Protein AF-A0A2G9PDU0-F1 (afdb_monomer_lite)

pLDDT: mean 95.38, std 6.43, range [51.91, 98.81]

Structure (mmCIF, N/CA/C/O backbone):
data_AF-A0A2G9PDU0-F1
#
_entry.id   AF-A0A2G9PDU0-F1
#
loop_
_atom_site.group_PDB
_atom_site.id
_atom_site.type_symbol
_atom_site.label_atom_id
_atom_site.label_alt_id
_atom_site.label_comp_id
_atom_site.label_asym_id
_atom_site.label_entity_id
_atom_site.label_seq_id
_atom_site.pdbx_PDB_ins_code
_atom_site.Cartn_x
_atom_site.Cartn_y
_atom_site.Cartn_z
_atom_site.occupancy
_atom_site.B_iso_or_equiv
_atom_site.auth_seq_id
_atom_site.auth_comp_id
_atom_site.auth_asym_id
_atom_site.auth_atom_id
_atom_site.pdbx_PDB_model_num
ATOM 1 N N . SER A 1 1 ? -7.864 -1.771 -11.428 1.00 92.56 1 SER A N 1
ATOM 2 C CA . SER A 1 1 ? -6.748 -2.257 -12.256 1.00 92.56 1 SER A CA 1
ATOM 3 C C . SER A 1 1 ? -5.536 -2.447 -11.373 1.00 92.56 1 SER A C 1
ATOM 5 O O . SER A 1 1 ? -5.480 -1.781 -10.347 1.00 92.56 1 SER A O 1
ATOM 7 N N . ALA A 1 2 ? -4.627 -3.331 -11.758 1.00 97.44 2 ALA A N 1
ATOM 8 C CA . ALA A 1 2 ? -3.321 -3.533 -11.138 1.00 97.44 2 ALA A CA 1
ATOM 9 C C . ALA A 1 2 ? -2.307 -3.664 -12.279 1.00 97.44 2 ALA A C 1
ATOM 11 O O . ALA A 1 2 ? -2.551 -4.456 -13.183 1.00 97.44 2 ALA A O 1
ATOM 12 N N . TYR A 1 3 ? -1.280 -2.817 -12.323 1.00 98.25 3 TYR A N 1
ATOM 13 C CA . TYR A 1 3 ? -0.287 -2.827 -13.403 1.00 98.25 3 TYR A CA 1
ATOM 14 C C . TYR A 1 3 ? 0.958 -2.014 -13.027 1.00 98.25 3 TYR A C 1
ATOM 16 O O . TYR A 1 3 ? 0.917 -1.187 -12.114 1.00 98.25 3 TYR A O 1
ATOM 24 N N . ASN A 1 4 ? 2.056 -2.220 -13.751 1.00 97.31 4 ASN A N 1
ATOM 25 C CA . ASN A 1 4 ? 3.258 -1.401 -13.653 1.00 97.31 4 ASN A CA 1
ATOM 26 C C . ASN A 1 4 ? 3.240 -0.243 -14.667 1.00 97.31 4 ASN A C 1
ATOM 28 O O . ASN A 1 4 ? 2.796 -0.415 -15.802 1.00 97.31 4 ASN A O 1
ATOM 32 N N . ILE A 1 5 ? 3.738 0.929 -14.266 1.00 94.44 5 ILE A N 1
ATOM 33 C CA . ILE A 1 5 ? 3.875 2.105 -15.144 1.00 94.44 5 ILE A CA 1
ATOM 34 C C . ILE A 1 5 ? 5.213 2.049 -15.883 1.00 94.44 5 ILE A C 1
ATOM 36 O O . ILE A 1 5 ? 5.242 2.146 -17.106 1.00 94.44 5 ILE A O 1
ATOM 40 N N . ASP A 1 6 ? 6.298 1.838 -15.136 1.00 89.50 6 ASP A N 1
ATOM 41 C CA . ASP A 1 6 ? 7.672 1.932 -15.648 1.00 89.50 6 ASP A CA 1
ATOM 42 C C . ASP A 1 6 ? 8.426 0.589 -15.588 1.00 89.50 6 ASP A C 1
ATOM 44 O O . ASP A 1 6 ? 9.624 0.517 -15.873 1.00 89.50 6 ASP A O 1
ATOM 48 N N . LYS A 1 7 ? 7.734 -0.499 -15.219 1.00 91.50 7 LYS A N 1
ATOM 49 C CA . LYS A 1 7 ? 8.302 -1.854 -15.100 1.00 91.50 7 LYS A CA 1
ATOM 50 C C . LYS A 1 7 ? 7.606 -2.809 -16.086 1.00 91.50 7 LYS A C 1
ATOM 52 O O . LYS A 1 7 ? 6.409 -2.676 -16.317 1.00 91.50 7 LYS A O 1
ATOM 57 N N . PRO A 1 8 ? 8.309 -3.805 -16.655 1.00 93.94 8 PRO A N 1
ATOM 58 C CA . PRO A 1 8 ? 7.742 -4.678 -17.687 1.00 93.94 8 PRO A CA 1
ATOM 59 C C . PRO A 1 8 ? 6.990 -5.909 -17.144 1.00 93.94 8 PRO A C 1
ATOM 61 O O . PRO A 1 8 ? 6.643 -6.784 -17.930 1.00 93.94 8 PRO A O 1
ATOM 64 N N . PHE A 1 9 ? 6.801 -6.041 -15.825 1.00 94.94 9 PHE A N 1
ATOM 65 C CA . PHE A 1 9 ? 6.349 -7.300 -15.208 1.00 94.94 9 PHE A CA 1
ATOM 66 C C . PHE A 1 9 ? 4.830 -7.487 -15.218 1.00 94.94 9 PHE A C 1
ATOM 68 O O . PHE A 1 9 ? 4.376 -8.617 -15.352 1.00 94.94 9 PHE A O 1
ATOM 75 N N . HIS A 1 10 ? 4.070 -6.395 -15.108 1.00 94.81 10 HIS A N 1
ATOM 76 C CA . HIS A 1 10 ? 2.605 -6.394 -15.114 1.00 94.81 10 HIS A CA 1
ATOM 77 C C . HIS A 1 10 ? 2.071 -5.314 -16.072 1.00 94.81 10 HIS A C 1
ATOM 79 O O . HIS A 1 10 ? 1.614 -4.263 -15.613 1.00 94.81 10 HIS A O 1
ATOM 85 N N . PRO A 1 11 ? 2.163 -5.499 -17.401 1.00 96.12 11 PRO A N 1
ATOM 86 C CA . PRO A 1 11 ? 1.656 -4.536 -18.376 1.00 96.12 11 PRO A CA 1
ATOM 87 C C . PRO A 1 11 ? 0.155 -4.272 -18.211 1.00 96.12 11 PRO A C 1
ATOM 89 O O . PRO A 1 11 ? -0.627 -5.167 -17.882 1.00 96.12 11 PRO A O 1
ATOM 92 N N . LYS A 1 12 ? -0.284 -3.041 -18.493 1.00 95.81 12 LYS A N 1
ATOM 93 C CA . LYS A 1 12 ? -1.700 -2.655 -18.360 1.00 95.81 12 LYS A CA 1
ATOM 94 C C . LYS A 1 12 ? -2.615 -3.473 -19.279 1.00 95.81 12 LYS A C 1
ATOM 96 O O . LYS A 1 12 ? -3.777 -3.706 -18.945 1.00 95.81 12 LYS A O 1
ATOM 101 N N . GLU A 1 13 ? -2.092 -3.916 -20.418 1.00 96.00 13 GLU A N 1
ATOM 102 C CA . GLU A 1 13 ? -2.792 -4.682 -21.451 1.00 96.00 13 GLU A CA 1
ATOM 103 C C . GLU A 1 13 ? -3.193 -6.086 -20.986 1.00 96.00 13 GLU A C 1
ATOM 105 O O . GLU A 1 13 ? -4.147 -6.648 -21.522 1.00 96.00 13 GLU A O 1
ATOM 110 N N . GLU A 1 14 ? -2.522 -6.637 -19.968 1.00 95.75 14 GLU A N 1
ATOM 111 C CA . GLU A 1 14 ? -2.872 -7.943 -19.395 1.00 95.75 14 GLU A CA 1
ATOM 112 C C . GLU A 1 14 ? -4.186 -7.906 -18.604 1.00 95.75 14 GLU A C 1
ATOM 114 O O . GLU A 1 14 ? -4.762 -8.948 -18.294 1.00 95.75 14 GLU A O 1
ATOM 119 N N . GLY A 1 15 ? -4.696 -6.710 -18.289 1.00 95.88 15 GLY A N 1
ATOM 120 C CA . GLY A 1 15 ? -5.996 -6.553 -17.643 1.00 95.88 15 GLY A CA 1
ATOM 121 C C . GLY A 1 15 ? -6.037 -7.078 -16.206 1.00 95.88 15 GLY A C 1
ATOM 122 O O . GLY A 1 15 ? -7.118 -7.403 -15.712 1.00 95.88 15 GLY A O 1
ATOM 123 N N . LEU A 1 16 ? -4.887 -7.150 -15.528 1.00 97.50 16 LEU A N 1
ATOM 124 C CA . LEU A 1 16 ? -4.803 -7.539 -14.124 1.00 97.50 16 LEU A CA 1
ATOM 125 C C . LEU A 1 16 ? -5.566 -6.548 -13.227 1.00 97.50 16 LEU A C 1
ATOM 127 O O . LEU A 1 16 ? -5.731 -5.352 -13.518 1.00 97.50 16 LEU A O 1
ATOM 131 N N . VAL A 1 17 ? -6.084 -7.060 -12.111 1.00 97.38 17 VAL A N 1
ATOM 132 C CA . VAL A 1 17 ? -7.014 -6.328 -11.246 1.00 97.38 17 VAL A CA 1
ATOM 133 C C . VAL A 1 17 ? -6.613 -6.389 -9.779 1.00 97.38 17 VAL A C 1
ATOM 135 O O . VAL A 1 17 ? -6.218 -7.430 -9.264 1.00 97.38 17 VAL A O 1
ATOM 138 N N . GLY A 1 18 ? -6.799 -5.262 -9.094 1.00 97.19 18 GLY A N 1
ATOM 139 C CA . GLY A 1 18 ? -7.007 -5.232 -7.653 1.00 97.19 18 GLY A CA 1
ATOM 140 C C . GLY A 1 18 ? -8.488 -5.436 -7.326 1.00 97.19 18 GLY A C 1
ATOM 141 O O . GLY A 1 18 ? -9.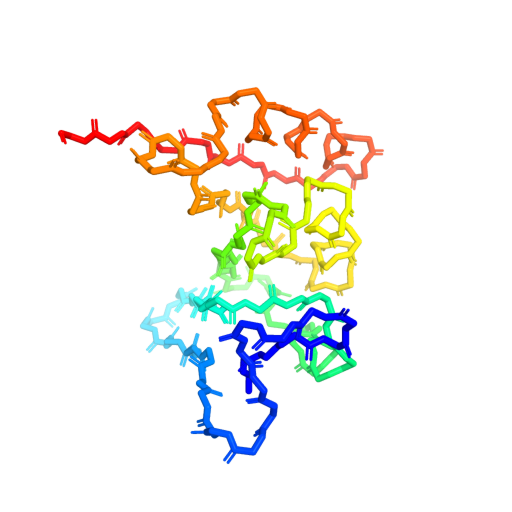362 -5.133 -8.145 1.00 97.19 18 GLY A O 1
ATOM 142 N N . TYR A 1 19 ? -8.773 -5.920 -6.122 1.00 98.12 19 TYR A N 1
ATOM 143 C CA . TYR A 1 19 ? -10.126 -6.218 -5.660 1.00 98.12 19 TYR A CA 1
ATOM 144 C C . TYR A 1 19 ? -10.557 -5.253 -4.567 1.00 98.12 19 TYR A C 1
ATOM 146 O O . TYR A 1 19 ? -9.793 -4.954 -3.654 1.00 98.12 19 TYR A O 1
ATOM 154 N N . LEU A 1 20 ? -11.812 -4.813 -4.636 1.00 97.81 20 LEU A N 1
ATOM 155 C CA . LEU A 1 20 ? -12.474 -4.107 -3.549 1.00 97.81 20 LEU A CA 1
ATOM 156 C C . LEU A 1 20 ? -13.595 -4.989 -3.002 1.00 97.81 20 LEU A C 1
ATOM 158 O O . LEU A 1 20 ? -14.623 -5.178 -3.650 1.00 97.81 20 LEU A O 1
ATOM 162 N N . ILE A 1 21 ? -13.386 -5.524 -1.809 1.00 98.31 21 ILE A N 1
ATOM 163 C CA . ILE A 1 21 ? -14.275 -6.476 -1.152 1.00 98.31 21 ILE A CA 1
ATOM 164 C C . ILE A 1 21 ? -15.024 -5.730 -0.052 1.00 98.31 21 ILE A C 1
ATOM 166 O O . ILE A 1 21 ? -14.413 -5.035 0.757 1.00 98.31 21 ILE A O 1
ATOM 170 N N . LYS A 1 22 ? -16.351 -5.843 -0.028 1.00 97.38 22 LYS A N 1
ATOM 171 C CA . LYS A 1 22 ? -17.208 -5.174 0.959 1.00 97.38 22 LYS A CA 1
ATOM 172 C C . LYS A 1 22 ? -17.969 -6.235 1.738 1.00 97.38 22 LYS A C 1
ATOM 174 O O . LYS A 1 22 ? -18.753 -6.972 1.143 1.00 97.38 22 LYS A O 1
ATOM 179 N N . ILE A 1 23 ? -17.720 -6.318 3.040 1.00 96.94 23 ILE A N 1
ATOM 180 C CA . ILE A 1 23 ? -18.346 -7.283 3.945 1.00 96.94 23 ILE A CA 1
ATOM 181 C C . ILE A 1 23 ? -18.756 -6.512 5.195 1.00 96.94 23 ILE A C 1
ATOM 183 O O . ILE A 1 23 ? -17.904 -6.088 5.973 1.00 96.94 23 ILE A O 1
ATOM 187 N N . ASN A 1 24 ? -20.063 -6.330 5.374 1.00 95.44 24 ASN A N 1
ATOM 188 C CA . ASN A 1 24 ? -20.634 -5.532 6.458 1.00 95.44 24 ASN A CA 1
ATOM 189 C C . ASN A 1 24 ? -19.986 -4.128 6.520 1.00 95.44 24 ASN A C 1
ATOM 191 O O . ASN A 1 24 ? -19.912 -3.429 5.506 1.00 95.44 24 ASN A O 1
ATOM 195 N N . GLU A 1 25 ? -19.493 -3.722 7.688 1.00 97.12 25 GLU A N 1
ATOM 196 C CA . GLU A 1 25 ? -18.814 -2.450 7.943 1.00 97.12 25 GLU A CA 1
ATOM 197 C C . GLU A 1 25 ? -17.324 -2.465 7.553 1.00 97.12 25 GLU A C 1
ATOM 199 O O . GLU A 1 25 ? -16.597 -1.513 7.835 1.00 97.12 25 GLU A O 1
ATOM 204 N N . VAL A 1 26 ? -16.832 -3.528 6.910 1.00 97.81 26 VAL A N 1
ATOM 205 C CA . VAL A 1 26 ? -15.431 -3.651 6.491 1.00 97.81 26 VAL A CA 1
ATOM 206 C C . VAL A 1 26 ? -15.322 -3.591 4.971 1.00 97.81 26 VAL A C 1
ATOM 208 O O . VAL A 1 26 ? -16.007 -4.296 4.228 1.00 97.81 26 VAL A O 1
ATOM 211 N N . ILE A 1 27 ? -14.414 -2.742 4.503 1.00 98.44 27 ILE A N 1
ATOM 212 C CA . ILE A 1 27 ? -14.010 -2.637 3.107 1.00 98.44 27 ILE A CA 1
ATOM 213 C C . ILE A 1 27 ? -12.542 -3.028 3.030 1.00 98.44 27 ILE A C 1
ATOM 215 O O . ILE A 1 27 ? -11.716 -2.466 3.740 1.00 98.44 27 ILE A O 1
ATOM 219 N N . ILE A 1 28 ? -12.211 -3.968 2.156 1.00 98.62 28 ILE A N 1
ATOM 220 C CA . ILE A 1 28 ? -10.845 -4.436 1.940 1.00 98.62 28 ILE A CA 1
ATOM 221 C C . ILE A 1 28 ? -10.470 -4.138 0.496 1.00 98.62 28 ILE A C 1
ATOM 223 O O . ILE A 1 28 ? -11.124 -4.615 -0.430 1.00 98.62 28 ILE A O 1
ATOM 227 N N . TYR A 1 29 ? -9.420 -3.351 0.297 1.00 98.69 29 TYR A N 1
ATOM 228 C CA . TYR A 1 29 ? -8.775 -3.190 -0.995 1.00 98.69 29 TYR A CA 1
ATOM 229 C C . TYR A 1 29 ? -7.525 -4.060 -1.043 1.00 98.69 29 TYR A C 1
ATOM 231 O O . TYR A 1 29 ? -6.579 -3.821 -0.302 1.00 98.69 29 TYR A O 1
ATOM 239 N N . HIS A 1 30 ? -7.518 -5.053 -1.925 1.00 98.62 30 HIS A N 1
ATOM 240 C CA . HIS A 1 30 ? -6.319 -5.802 -2.274 1.00 98.62 30 HIS A CA 1
ATOM 241 C C . HIS A 1 30 ? -5.765 -5.239 -3.579 1.00 98.62 30 HIS A C 1
ATOM 243 O O . HIS A 1 30 ? -6.381 -5.421 -4.630 1.00 98.62 30 HIS A O 1
ATOM 249 N N . ALA A 1 31 ? -4.612 -4.569 -3.529 1.00 98.44 31 ALA A N 1
ATOM 250 C CA . ALA A 1 31 ? -4.072 -3.872 -4.695 1.00 98.44 31 ALA A CA 1
ATOM 251 C C . ALA A 1 31 ? -3.637 -4.809 -5.832 1.00 98.44 31 ALA A C 1
ATOM 253 O O . ALA A 1 31 ? -3.690 -4.412 -6.992 1.00 98.44 31 ALA A O 1
ATOM 254 N N . GLY A 1 32 ? -3.273 -6.053 -5.502 1.00 97.38 32 GLY A N 1
ATOM 255 C CA . GLY A 1 32 ? -2.611 -6.951 -6.449 1.00 97.38 32 GLY A CA 1
ATOM 256 C C . GLY A 1 32 ? -1.170 -6.506 -6.696 1.00 97.38 32 GLY A C 1
ATOM 257 O O . GLY A 1 32 ? -0.662 -5.628 -5.995 1.00 97.38 32 GLY A O 1
ATOM 258 N N . ASP A 1 33 ? -0.533 -7.094 -7.702 1.00 96.75 33 ASP A N 1
ATOM 259 C CA . ASP A 1 33 ? 0.784 -6.659 -8.152 1.00 96.75 33 ASP A CA 1
ATOM 260 C C . ASP A 1 33 ? 0.655 -5.415 -9.032 1.00 96.75 33 ASP A C 1
ATOM 262 O O . ASP A 1 33 ? 0.161 -5.463 -10.157 1.00 96.75 33 ASP A O 1
ATOM 266 N N . THR A 1 34 ? 1.038 -4.265 -8.482 1.00 98.06 34 THR A N 1
ATOM 267 C CA . THR A 1 34 ? 0.849 -2.966 -9.131 1.00 98.06 34 THR A CA 1
ATOM 268 C C . THR A 1 34 ? 1.900 -1.966 -8.673 1.00 98.06 34 THR A C 1
ATOM 270 O O . THR A 1 34 ? 2.423 -2.080 -7.562 1.00 98.06 34 THR A O 1
ATOM 273 N N . ASP A 1 35 ? 2.162 -0.971 -9.519 1.00 98.25 35 ASP A N 1
ATOM 274 C CA . ASP A 1 35 ? 2.773 0.299 -9.123 1.00 98.25 35 ASP A CA 1
ATOM 275 C C . ASP A 1 35 ? 1.702 1.247 -8.552 1.00 98.25 35 ASP A C 1
ATOM 277 O O . ASP A 1 35 ? 0.503 0.931 -8.524 1.00 98.25 35 ASP A O 1
ATOM 281 N N . LEU A 1 36 ? 2.130 2.435 -8.122 1.00 98.12 36 LEU A N 1
ATOM 282 C CA . LEU A 1 36 ? 1.235 3.540 -7.805 1.00 98.12 36 LEU A CA 1
ATOM 283 C C . LEU A 1 36 ? 0.556 4.030 -9.090 1.00 98.12 36 LEU A C 1
ATOM 285 O O . LEU A 1 36 ? 1.190 4.653 -9.936 1.00 98.12 36 LEU A O 1
ATOM 289 N N . ILE A 1 37 ? -0.749 3.782 -9.223 1.00 98.12 37 ILE A N 1
ATOM 290 C CA . ILE A 1 37 ? -1.525 4.152 -10.416 1.00 98.12 37 ILE A CA 1
ATOM 291 C C . ILE A 1 37 ? -2.563 5.250 -10.121 1.00 98.12 37 ILE A C 1
ATOM 293 O O . ILE A 1 37 ? -3.137 5.274 -9.025 1.00 98.12 37 ILE A O 1
ATOM 297 N N . PRO A 1 38 ? -2.888 6.129 -11.093 1.00 97.44 38 PRO A N 1
ATOM 298 C CA . PRO A 1 38 ? -3.863 7.208 -10.901 1.00 97.44 38 PRO A CA 1
ATOM 299 C C . PRO A 1 38 ? -5.247 6.724 -10.449 1.00 97.44 38 PRO A C 1
ATOM 301 O O . PRO A 1 38 ? -5.948 7.417 -9.712 1.00 97.44 38 PRO A O 1
ATOM 304 N N . GLU A 1 39 ? -5.654 5.518 -10.852 1.00 97.19 39 GLU A N 1
ATOM 305 C CA . GLU A 1 39 ? -6.934 4.917 -10.482 1.00 97.19 39 GLU A CA 1
ATOM 306 C C . GLU A 1 39 ? -7.102 4.740 -8.965 1.00 97.19 39 GLU A C 1
ATOM 308 O O . GLU A 1 39 ? -8.243 4.725 -8.498 1.00 97.19 39 GLU A O 1
ATOM 313 N N . MET A 1 40 ? -6.014 4.676 -8.185 1.00 98.12 40 MET A N 1
ATOM 314 C CA . MET A 1 40 ? -6.080 4.600 -6.719 1.00 98.12 40 MET A CA 1
ATOM 315 C C . MET A 1 40 ? -6.723 5.845 -6.088 1.00 98.12 40 MET A C 1
ATOM 317 O O . MET A 1 40 ? -7.313 5.743 -5.015 1.00 98.12 40 MET A O 1
ATOM 321 N N . GLN A 1 41 ? -6.734 6.998 -6.771 1.00 97.50 41 GLN A N 1
ATOM 322 C CA . GLN A 1 41 ? -7.464 8.190 -6.310 1.00 97.50 41 GLN A CA 1
ATOM 323 C C . GLN A 1 41 ? -8.970 7.933 -6.155 1.00 97.50 41 GLN A C 1
ATOM 325 O O . GLN A 1 41 ? -9.620 8.531 -5.298 1.00 97.50 41 GLN A O 1
ATOM 330 N N . LYS A 1 42 ? -9.533 6.996 -6.929 1.00 97.00 42 LYS A N 1
ATOM 331 C CA . LYS A 1 42 ? -10.950 6.600 -6.841 1.00 97.00 42 LYS A CA 1
ATOM 332 C C . LYS A 1 42 ? -11.282 5.844 -5.550 1.00 97.00 42 LYS A C 1
ATOM 334 O O . LYS A 1 42 ? -12.453 5.579 -5.294 1.00 97.00 42 LYS A O 1
ATOM 339 N N . LEU A 1 43 ? -10.269 5.459 -4.772 1.00 97.00 43 LEU A N 1
ATOM 340 C CA . LEU A 1 43 ? -10.429 4.791 -3.482 1.00 97.00 43 LEU A CA 1
ATOM 341 C C . LEU A 1 43 ? -10.519 5.780 -2.310 1.00 97.00 43 LEU A C 1
ATOM 343 O O . LEU A 1 43 ? -10.814 5.377 -1.185 1.00 97.00 43 LEU A O 1
ATOM 347 N N . THR A 1 44 ? -10.293 7.071 -2.566 1.00 94.62 44 THR A N 1
ATOM 348 C CA . THR A 1 44 ? -10.520 8.123 -1.573 1.00 94.62 44 THR A CA 1
ATOM 349 C C . THR A 1 44 ? -11.976 8.093 -1.093 1.00 94.62 44 THR A C 1
ATOM 351 O O . THR A 1 44 ? -12.909 7.888 -1.869 1.00 94.62 44 THR A O 1
ATOM 354 N N . GLY A 1 45 ? -12.183 8.269 0.214 1.00 91.88 45 GLY A N 1
ATOM 355 C CA . GLY A 1 45 ? -13.522 8.333 0.814 1.00 91.88 45 GLY A CA 1
ATOM 356 C C . GLY A 1 45 ? -14.160 6.989 1.185 1.00 91.88 45 GLY A C 1
ATOM 357 O O . GLY A 1 45 ? -15.267 6.989 1.724 1.00 91.88 45 GLY A O 1
ATOM 358 N N . TYR A 1 46 ? -13.487 5.851 0.962 1.00 94.31 46 TYR A N 1
ATOM 359 C CA . TYR A 1 46 ? -13.956 4.560 1.493 1.00 94.31 46 TYR A CA 1
ATOM 360 C C . TYR A 1 46 ? -13.793 4.428 3.010 1.00 94.31 46 TYR A C 1
ATOM 362 O O . TYR A 1 46 ? -14.565 3.705 3.638 1.00 94.31 46 TYR A O 1
ATOM 370 N N . ASN A 1 47 ? -12.830 5.140 3.597 1.00 94.00 47 ASN A N 1
ATOM 371 C CA . ASN A 1 47 ? -12.707 5.283 5.043 1.00 94.00 47 ASN A CA 1
ATOM 372 C C . ASN A 1 47 ? -13.784 6.262 5.543 1.00 94.00 47 ASN A C 1
ATOM 374 O O . ASN A 1 47 ? -13.757 7.444 5.197 1.00 94.00 47 ASN A O 1
ATOM 378 N N . GLN A 1 48 ? -14.761 5.757 6.297 1.00 92.88 48 GLN A N 1
ATOM 379 C CA . GLN A 1 48 ? -15.930 6.506 6.774 1.00 92.88 48 GLN A CA 1
ATOM 380 C C . GLN A 1 48 ? -16.157 6.209 8.261 1.00 92.88 48 GLN A C 1
ATOM 382 O O . GLN A 1 48 ? -15.683 5.197 8.761 1.00 92.88 48 GLN A O 1
ATOM 387 N N . GLN A 1 49 ? -16.916 7.056 8.963 1.00 90.75 49 GLN A N 1
ATOM 388 C CA . GLN A 1 49 ? -17.145 6.923 10.410 1.00 90.75 49 GLN A CA 1
ATOM 389 C C . GLN A 1 49 ? -17.598 5.513 10.836 1.00 90.75 49 GLN A C 1
ATOM 391 O O . GLN A 1 49 ? -17.078 4.976 11.810 1.00 90.75 49 GLN A O 1
ATOM 396 N N . ASP A 1 50 ? -18.502 4.899 10.069 1.00 93.94 50 ASP A N 1
ATOM 397 C CA . ASP A 1 50 ? -19.069 3.578 10.372 1.00 93.94 50 ASP A CA 1
ATOM 398 C C . ASP A 1 50 ? -18.450 2.448 9.534 1.00 93.94 50 ASP A C 1
ATOM 400 O O . ASP A 1 50 ? -19.013 1.359 9.461 1.00 93.94 50 ASP A O 1
ATOM 404 N N . LYS A 1 51 ? -17.326 2.693 8.839 1.00 94.88 51 LYS A N 1
ATOM 405 C CA . LYS A 1 51 ? -16.679 1.683 7.990 1.00 94.88 51 LYS A CA 1
ATOM 406 C C . LYS A 1 51 ? -15.173 1.651 8.163 1.00 94.88 51 LYS A C 1
ATOM 408 O O . LYS A 1 51 ? -14.494 2.658 7.986 1.00 94.88 51 LYS A O 1
ATOM 413 N N . LYS A 1 52 ? -14.636 0.457 8.394 1.00 96.94 52 LYS A N 1
ATOM 414 C CA . LYS A 1 52 ? -13.193 0.220 8.397 1.00 96.94 52 LYS A CA 1
ATOM 415 C C . LYS A 1 52 ? -12.722 -0.073 6.984 1.00 96.94 52 LYS A C 1
ATOM 417 O O . LYS A 1 52 ? -13.160 -1.046 6.376 1.00 96.94 52 LYS A O 1
ATOM 422 N N . PHE A 1 53 ? -11.813 0.748 6.477 1.00 98.50 53 PHE A N 1
ATOM 423 C CA . PHE A 1 53 ? -11.185 0.545 5.183 1.00 98.50 53 PHE A CA 1
ATOM 424 C C . PHE A 1 53 ? -9.759 0.023 5.359 1.00 98.50 53 PHE A C 1
ATOM 426 O O . PHE A 1 53 ? -8.899 0.720 5.894 1.00 98.50 53 PHE A O 1
ATOM 433 N N . ILE A 1 54 ? -9.515 -1.204 4.915 1.00 98.56 54 ILE A N 1
ATOM 434 C CA . ILE A 1 54 ? -8.219 -1.875 4.978 1.00 98.56 54 ILE A CA 1
ATOM 435 C C . ILE A 1 54 ? -7.616 -1.878 3.574 1.00 98.56 54 ILE A C 1
ATOM 437 O O . ILE A 1 54 ? -8.275 -2.311 2.629 1.00 98.56 54 ILE A O 1
ATOM 441 N N . ALA A 1 55 ? -6.377 -1.414 3.428 1.00 98.75 55 ALA A N 1
ATOM 442 C CA . ALA A 1 55 ? -5.651 -1.449 2.160 1.00 98.75 55 ALA A CA 1
ATOM 443 C C . ALA A 1 55 ? -4.447 -2.389 2.256 1.00 98.75 55 ALA A C 1
ATOM 445 O O . ALA A 1 55 ? -3.541 -2.154 3.049 1.00 98.75 55 ALA A O 1
ATOM 446 N N . LEU A 1 56 ? -4.430 -3.437 1.436 1.00 98.69 56 LEU A N 1
ATOM 447 C CA . LEU A 1 56 ? -3.304 -4.349 1.288 1.00 98.69 56 LEU A CA 1
ATOM 448 C C . LEU A 1 56 ? -2.474 -3.871 0.095 1.00 98.69 56 LEU A C 1
ATOM 450 O O . LEU A 1 56 ? -2.946 -3.925 -1.046 1.00 98.69 56 LEU A O 1
ATOM 454 N N . LEU A 1 57 ? -1.272 -3.364 0.370 1.00 98.69 57 LEU A N 1
ATOM 455 C CA . LEU A 1 57 ? -0.414 -2.693 -0.610 1.00 98.69 57 LEU A CA 1
ATOM 456 C C . LEU A 1 57 ? 0.908 -3.455 -0.764 1.00 98.69 57 LEU A C 1
ATOM 458 O O . LEU A 1 57 ? 1.553 -3.731 0.249 1.00 98.69 57 LEU A O 1
ATOM 462 N N . PRO A 1 58 ? 1.328 -3.833 -1.984 1.00 97.69 58 PRO A N 1
ATOM 463 C CA . PRO A 1 58 ? 2.623 -4.469 -2.171 1.00 97.69 58 PRO A CA 1
ATOM 464 C C . PRO A 1 58 ? 3.764 -3.482 -1.890 1.00 97.69 58 PRO A C 1
ATOM 466 O O . PRO A 1 58 ? 3.639 -2.309 -2.220 1.00 97.69 58 PRO A O 1
ATOM 469 N N . VAL A 1 59 ? 4.864 -3.961 -1.301 1.00 98.00 59 VAL A N 1
ATOM 470 C CA . VAL A 1 59 ? 6.038 -3.127 -0.944 1.00 98.00 59 VAL A CA 1
ATOM 471 C C . VAL A 1 59 ? 7.370 -3.700 -1.449 1.00 98.00 59 VAL A C 1
ATOM 473 O O . VAL A 1 59 ? 8.440 -3.282 -1.025 1.00 98.00 59 VAL A O 1
ATOM 476 N N . GLY A 1 60 ? 7.330 -4.700 -2.332 1.00 94.94 60 GLY A N 1
ATOM 477 C CA . GLY A 1 60 ? 8.510 -5.475 -2.733 1.00 94.94 60 GLY A CA 1
ATOM 478 C C . GLY A 1 60 ? 9.461 -4.783 -3.722 1.00 94.94 60 GLY A C 1
ATOM 479 O O . GLY A 1 60 ? 10.539 -5.317 -3.993 1.00 94.94 60 GLY A O 1
ATOM 480 N N . GLY A 1 61 ? 9.068 -3.649 -4.311 1.00 94.38 61 GLY A N 1
ATOM 481 C CA . GLY A 1 61 ? 9.887 -2.764 -5.154 1.00 94.38 61 GLY A CA 1
ATOM 482 C C . GLY A 1 61 ? 10.235 -3.276 -6.555 1.00 94.38 61 GLY A C 1
ATOM 483 O O . GLY A 1 61 ? 10.097 -2.554 -7.543 1.00 94.38 61 GLY A O 1
ATOM 484 N N . ARG A 1 62 ? 10.696 -4.526 -6.686 1.00 93.94 62 ARG A N 1
ATOM 485 C CA . ARG A 1 62 ? 11.204 -5.046 -7.969 1.00 93.94 62 ARG A CA 1
ATOM 486 C C . ARG A 1 62 ? 10.097 -5.288 -8.991 1.00 93.94 62 ARG A C 1
ATOM 488 O O . ARG A 1 62 ? 10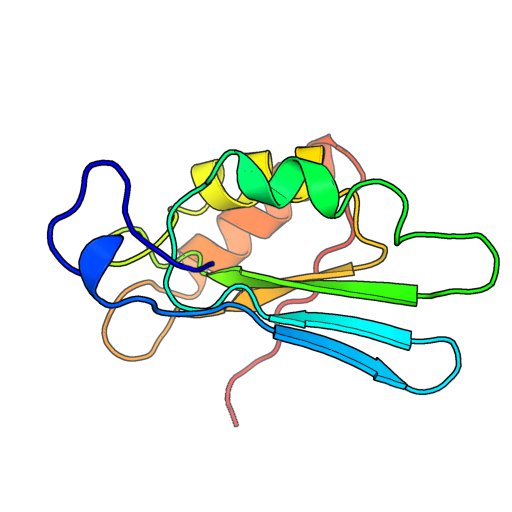.273 -4.951 -10.156 1.00 93.94 62 ARG A O 1
ATOM 495 N N . PHE A 1 63 ? 9.000 -5.915 -8.572 1.00 94.50 63 PHE A N 1
ATOM 496 C CA . PHE A 1 63 ? 7.871 -6.271 -9.445 1.00 94.50 63 PHE A CA 1
ATOM 497 C C . PHE A 1 63 ? 6.611 -5.436 -9.166 1.00 94.50 63 PHE A C 1
ATOM 499 O O . PHE A 1 63 ? 5.651 -5.473 -9.932 1.00 94.50 63 PHE A O 1
ATOM 506 N N . THR A 1 64 ? 6.625 -4.674 -8.077 1.00 96.12 64 THR A N 1
ATOM 507 C CA . THR A 1 64 ? 5.501 -3.913 -7.522 1.00 96.12 64 THR A CA 1
ATOM 508 C C . THR A 1 64 ? 6.012 -2.599 -6.940 1.00 96.12 64 THR A C 1
ATOM 510 O O . THR A 1 64 ? 7.198 -2.296 -7.087 1.00 96.12 64 THR A O 1
ATOM 513 N N . MET A 1 65 ? 5.153 -1.826 -6.275 1.00 97.75 65 MET A N 1
ATOM 514 C CA . MET A 1 65 ? 5.563 -0.638 -5.521 1.00 97.75 65 MET A CA 1
ATOM 515 C C . MET A 1 65 ? 6.743 -0.906 -4.569 1.00 97.75 65 MET A C 1
ATOM 517 O O . MET A 1 65 ? 6.794 -1.950 -3.912 1.00 97.75 65 MET A O 1
ATOM 521 N N . SER A 1 66 ? 7.673 0.048 -4.471 1.00 97.31 66 SER A N 1
ATOM 522 C CA . SER A 1 66 ? 8.593 0.160 -3.329 1.00 97.31 66 SER A CA 1
ATOM 523 C C . SER A 1 66 ? 7.845 0.572 -2.054 1.00 97.31 66 SER A C 1
ATOM 525 O O . SER A 1 66 ? 6.660 0.915 -2.102 1.00 97.31 66 SER A O 1
ATOM 527 N N . ALA A 1 67 ? 8.527 0.568 -0.906 1.00 98.25 67 ALA A N 1
ATOM 528 C CA . ALA A 1 67 ? 7.961 1.064 0.347 1.00 98.25 67 ALA A CA 1
ATOM 529 C C . ALA A 1 67 ? 7.492 2.531 0.233 1.00 98.25 67 ALA A C 1
ATOM 531 O O . ALA A 1 67 ? 6.407 2.875 0.702 1.00 98.25 67 ALA A O 1
ATOM 532 N N . GLU A 1 68 ? 8.258 3.385 -0.447 1.00 98.50 68 GLU A N 1
ATOM 533 C CA . GLU A 1 68 ? 7.933 4.795 -0.683 1.00 98.50 68 GLU A CA 1
ATOM 534 C C . GLU A 1 68 ? 6.766 4.971 -1.659 1.00 98.50 68 GLU A C 1
ATOM 536 O O . GLU A 1 68 ? 5.862 5.768 -1.408 1.00 98.50 68 GLU A O 1
ATOM 541 N N . GLU A 1 69 ? 6.738 4.204 -2.754 1.00 98.50 69 GLU A N 1
ATOM 542 C CA . GLU A 1 69 ? 5.618 4.229 -3.704 1.00 98.50 69 GLU A CA 1
ATOM 543 C C . GLU A 1 69 ? 4.314 3.775 -3.021 1.00 98.50 69 GLU A C 1
ATOM 545 O O . GLU A 1 69 ? 3.258 4.392 -3.200 1.00 98.50 69 GLU A O 1
ATOM 550 N N . ALA A 1 70 ? 4.391 2.742 -2.175 1.00 98.69 70 ALA A N 1
ATOM 551 C CA . ALA A 1 70 ? 3.265 2.266 -1.380 1.00 98.69 70 ALA A CA 1
ATOM 552 C C . ALA A 1 70 ? 2.828 3.287 -0.319 1.00 98.69 70 ALA A C 1
ATOM 554 O O . ALA A 1 70 ? 1.629 3.441 -0.073 1.00 98.69 70 ALA A O 1
ATOM 555 N N . PHE A 1 71 ? 3.766 4.015 0.291 1.00 98.81 71 PHE A N 1
ATOM 556 C CA . PHE A 1 71 ? 3.471 5.116 1.210 1.00 98.81 71 PHE A CA 1
ATOM 557 C C . PHE A 1 71 ? 2.686 6.238 0.519 1.00 98.81 71 PHE A C 1
ATOM 559 O O . PHE A 1 71 ? 1.656 6.678 1.038 1.00 98.81 71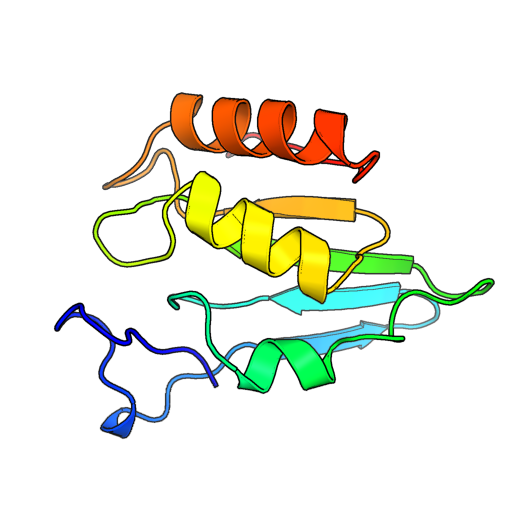 PHE A O 1
ATOM 566 N N . GLU A 1 72 ? 3.093 6.649 -0.683 1.00 98.69 72 GLU A N 1
ATOM 567 C CA . GLU A 1 72 ? 2.344 7.636 -1.467 1.00 98.69 72 GLU A CA 1
ATOM 568 C C . GLU A 1 72 ? 0.953 7.118 -1.865 1.00 98.69 72 GLU A C 1
ATOM 570 O O . GLU A 1 72 ? -0.039 7.850 -1.763 1.00 98.69 72 GLU A O 1
ATOM 575 N N . ALA A 1 73 ? 0.828 5.832 -2.213 1.00 98.62 73 ALA A N 1
ATOM 576 C CA . ALA A 1 73 ? -0.476 5.204 -2.416 1.00 98.62 73 ALA A CA 1
ATOM 577 C C . ALA A 1 73 ? -1.347 5.279 -1.149 1.00 98.62 73 ALA A C 1
ATOM 579 O O . ALA A 1 73 ? -2.509 5.690 -1.214 1.00 98.62 73 ALA A O 1
ATOM 580 N N . ALA A 1 74 ? -0.797 4.944 0.021 1.00 98.69 74 ALA A N 1
ATOM 581 C CA . ALA A 1 74 ? -1.511 4.998 1.293 1.00 98.69 74 ALA A CA 1
ATOM 582 C C . ALA A 1 74 ? -1.964 6.425 1.649 1.00 98.69 74 ALA A C 1
ATOM 584 O O . ALA A 1 74 ? -3.097 6.603 2.102 1.00 98.69 74 ALA A O 1
ATOM 585 N N . LYS A 1 75 ? -1.141 7.450 1.381 1.00 98.31 75 LYS A N 1
ATOM 586 C CA . LYS A 1 75 ? -1.496 8.871 1.568 1.00 98.31 75 LYS A CA 1
ATOM 587 C C . LYS A 1 75 ? -2.673 9.313 0.710 1.00 98.31 75 LYS A C 1
ATOM 589 O O . LYS A 1 75 ? -3.512 10.092 1.168 1.00 98.31 75 LYS A O 1
ATOM 594 N N . ILE A 1 76 ? -2.745 8.823 -0.526 1.00 98.19 76 ILE A N 1
ATOM 595 C CA . ILE A 1 76 ? -3.872 9.090 -1.424 1.00 98.19 76 ILE A CA 1
ATOM 596 C C . ILE A 1 76 ? -5.122 8.374 -0.907 1.00 98.19 76 ILE A C 1
ATOM 598 O O . ILE A 1 76 ? -6.174 8.988 -0.767 1.00 98.19 76 ILE A O 1
ATOM 602 N N . ILE A 1 77 ? -5.005 7.083 -0.600 1.00 97.75 77 ILE A N 1
ATOM 603 C CA . ILE A 1 77 ? -6.131 6.202 -0.264 1.00 97.75 77 ILE A CA 1
ATOM 604 C C . ILE A 1 77 ? -6.726 6.527 1.120 1.00 97.75 77 ILE A C 1
ATOM 606 O O . ILE A 1 77 ? -7.941 6.423 1.305 1.00 97.75 77 ILE A O 1
ATOM 610 N N . LYS A 1 78 ? -5.888 6.941 2.080 1.00 97.62 78 LYS A N 1
ATOM 611 C CA . LYS A 1 78 ? -6.229 7.225 3.488 1.00 97.62 78 LYS A CA 1
ATOM 612 C C . LYS A 1 78 ? -7.013 6.091 4.169 1.00 97.62 78 LYS A C 1
ATOM 614 O O . LYS A 1 78 ? -8.123 6.324 4.668 1.00 97.62 78 LYS A O 1
ATOM 619 N N . PRO A 1 79 ? -6.480 4.855 4.182 1.00 98.38 79 PRO A N 1
ATOM 620 C CA . PRO A 1 79 ? -7.163 3.728 4.803 1.00 98.38 79 PRO A CA 1
ATOM 621 C C . PRO A 1 79 ? -7.238 3.889 6.328 1.00 98.38 79 PRO A C 1
ATOM 623 O O . PRO A 1 79 ? -6.478 4.642 6.932 1.00 98.38 79 PRO A O 1
ATOM 626 N N . THR A 1 80 ? -8.146 3.150 6.963 1.00 98.12 80 THR A N 1
ATOM 627 C CA . THR A 1 80 ? -8.156 2.983 8.423 1.00 98.12 80 THR A CA 1
ATOM 628 C C . THR A 1 80 ? -6.908 2.228 8.884 1.00 98.12 80 THR A C 1
ATOM 630 O O . THR A 1 80 ? -6.329 2.583 9.909 1.00 98.12 80 THR A O 1
ATOM 633 N N . ILE A 1 81 ? -6.516 1.189 8.132 1.00 98.38 81 ILE A N 1
ATOM 634 C CA . ILE A 1 81 ? -5.305 0.382 8.336 1.00 98.38 81 ILE A CA 1
ATOM 635 C C . ILE A 1 81 ? -4.708 0.049 6.963 1.00 98.38 81 ILE A C 1
ATOM 637 O O . ILE A 1 81 ? -5.427 -0.406 6.070 1.00 98.38 81 ILE A O 1
ATOM 641 N N . ALA A 1 82 ? -3.403 0.244 6.794 1.00 98.69 82 ALA A N 1
ATOM 642 C CA . ALA A 1 82 ? -2.656 -0.304 5.669 1.00 98.69 82 ALA A CA 1
ATOM 643 C C . ALA A 1 82 ? -1.869 -1.552 6.100 1.00 98.69 82 ALA A C 1
ATOM 645 O O . ALA A 1 82 ? -1.312 -1.598 7.194 1.00 98.69 82 ALA A O 1
ATOM 646 N N . ILE A 1 83 ? -1.825 -2.566 5.242 1.00 98.56 83 ILE A N 1
ATOM 647 C CA . ILE A 1 83 ? -1.112 -3.824 5.478 1.00 98.56 83 ILE A CA 1
ATOM 648 C C . ILE A 1 83 ? -0.129 -4.023 4.317 1.00 98.56 83 ILE A C 1
ATOM 650 O O . ILE A 1 83 ? -0.578 -4.181 3.177 1.00 98.56 83 ILE A O 1
ATOM 654 N N . PRO A 1 84 ? 1.195 -4.000 4.555 1.00 98.00 84 PRO A N 1
ATOM 655 C CA . PRO A 1 84 ? 2.168 -4.277 3.511 1.00 98.00 84 PRO A CA 1
ATOM 656 C C . PRO A 1 84 ? 2.130 -5.760 3.128 1.00 98.00 84 PRO A C 1
ATOM 658 O O . PRO A 1 84 ? 2.161 -6.638 3.992 1.00 98.00 84 PRO A O 1
ATOM 661 N N . ILE A 1 85 ? 2.105 -6.040 1.826 1.00 96.50 85 ILE A N 1
ATOM 662 C CA . ILE A 1 85 ? 2.138 -7.390 1.240 1.00 96.50 85 ILE A CA 1
ATOM 663 C C . ILE A 1 85 ? 3.289 -7.515 0.225 1.00 96.50 85 ILE A C 1
ATOM 665 O O . ILE A 1 85 ? 4.025 -6.559 -0.014 1.00 96.50 85 ILE A O 1
ATOM 669 N N . HIS A 1 86 ? 3.464 -8.693 -0.383 1.00 93.44 86 HIS A N 1
ATOM 670 C CA . HIS A 1 86 ? 4.503 -8.952 -1.398 1.00 93.44 86 HIS A CA 1
ATOM 671 C C . HIS A 1 86 ? 5.940 -8.661 -0.927 1.00 93.44 86 HIS A C 1
ATOM 673 O O . HIS A 1 86 ? 6.768 -8.140 -1.672 1.00 93.44 86 HIS A O 1
ATOM 679 N N . TRP A 1 87 ? 6.243 -9.064 0.307 1.00 91.69 87 TRP A N 1
ATOM 680 C CA . TRP A 1 87 ? 7.589 -9.094 0.875 1.00 91.69 87 TRP A CA 1
ATOM 681 C C . TRP A 1 87 ? 7.900 -10.486 1.456 1.00 91.69 87 TRP A C 1
ATOM 683 O O . TRP A 1 87 ? 6.996 -11.284 1.717 1.00 91.69 87 TRP A O 1
ATOM 693 N N . GLY A 1 88 ? 9.185 -10.818 1.629 1.00 82.00 88 GLY A N 1
ATOM 694 C CA . GLY A 1 88 ? 9.625 -11.971 2.429 1.00 82.00 88 GLY A CA 1
ATOM 695 C C . GLY A 1 88 ? 9.471 -13.365 1.802 1.00 82.00 88 GLY A C 1
ATOM 696 O O . GLY A 1 88 ? 9.672 -14.355 2.499 1.00 82.00 88 GLY A O 1
ATOM 697 N N . SER A 1 89 ? 9.121 -13.488 0.514 1.00 75.25 89 SER A N 1
ATOM 698 C CA . SER A 1 89 ? 9.033 -14.798 -0.164 1.00 75.25 89 SER A CA 1
ATOM 699 C C . SER A 1 89 ? 10.138 -15.012 -1.194 1.00 75.25 89 SER A C 1
ATOM 701 O O . SER A 1 89 ? 10.985 -15.880 -1.030 1.00 75.25 89 SER A O 1
ATOM 703 N N . ILE A 1 90 ? 10.102 -14.248 -2.285 1.00 77.69 90 ILE A N 1
ATOM 704 C CA . ILE A 1 90 ? 11.059 -14.350 -3.401 1.00 77.69 90 ILE A CA 1
ATOM 705 C C . ILE A 1 90 ? 11.810 -13.024 -3.554 1.00 77.69 90 ILE A C 1
ATOM 707 O O . ILE A 1 90 ? 12.994 -13.009 -3.878 1.00 77.69 90 ILE A O 1
ATOM 711 N N . ILE A 1 91 ? 11.109 -11.917 -3.298 1.00 81.00 91 ILE A N 1
ATOM 712 C CA . ILE A 1 91 ? 11.539 -10.528 -3.447 1.00 81.00 91 ILE A CA 1
ATOM 713 C C . ILE A 1 91 ? 10.956 -9.715 -2.295 1.00 81.00 91 ILE A C 1
ATOM 715 O O . ILE A 1 91 ? 9.923 -10.088 -1.727 1.00 81.00 91 ILE A O 1
ATOM 719 N N . GLY A 1 92 ? 11.637 -8.619 -1.967 1.00 88.50 92 GLY A N 1
ATOM 720 C CA . GLY A 1 92 ? 11.349 -7.824 -0.787 1.00 88.50 92 GLY A CA 1
ATOM 721 C C . GLY A 1 92 ? 11.700 -8.579 0.490 1.00 88.50 92 GLY A C 1
ATOM 722 O O . GLY A 1 92 ? 11.993 -9.777 0.512 1.00 88.50 92 GLY A O 1
ATOM 723 N N . SER A 1 93 ? 11.656 -7.861 1.589 1.00 93.81 93 SER A N 1
ATOM 724 C CA . SER A 1 93 ? 12.049 -8.315 2.906 1.00 93.81 93 SER A CA 1
ATOM 725 C C . SER A 1 93 ? 11.164 -7.660 3.954 1.00 93.81 93 SER A C 1
ATOM 727 O O . SER A 1 93 ? 10.436 -6.709 3.676 1.00 93.81 93 SER A O 1
ATOM 729 N N . ILE A 1 94 ? 11.263 -8.145 5.188 1.00 95.31 94 ILE A N 1
ATOM 730 C CA . ILE A 1 94 ? 10.607 -7.490 6.321 1.00 95.31 94 ILE A CA 1
ATOM 731 C C . ILE A 1 94 ? 11.004 -6.008 6.440 1.00 95.31 94 ILE A C 1
ATOM 733 O O . ILE A 1 94 ? 10.182 -5.196 6.847 1.00 95.31 94 ILE A O 1
ATOM 737 N N . LYS A 1 95 ? 12.214 -5.631 5.998 1.00 96.25 95 LYS A N 1
ATOM 738 C CA . LYS A 1 95 ? 12.691 -4.244 6.059 1.00 96.25 95 LYS A CA 1
ATOM 739 C C . LYS A 1 95 ? 11.864 -3.300 5.196 1.00 96.25 95 LYS A C 1
ATOM 741 O O . LYS A 1 95 ? 11.638 -2.176 5.612 1.00 96.25 95 LYS A O 1
ATOM 746 N N . ASP A 1 96 ? 11.379 -3.755 4.043 1.00 96.88 96 ASP A N 1
ATOM 747 C CA . ASP A 1 96 ? 10.536 -2.936 3.165 1.00 96.88 96 ASP A CA 1
ATOM 748 C C . ASP A 1 96 ? 9.165 -2.673 3.819 1.00 96.88 96 ASP A C 1
ATOM 750 O O . ASP A 1 96 ? 8.612 -1.576 3.743 1.00 96.88 96 ASP A O 1
ATOM 754 N N . ALA A 1 97 ? 8.629 -3.666 4.539 1.00 97.19 97 ALA A N 1
ATOM 755 C CA . ALA A 1 97 ? 7.408 -3.512 5.330 1.00 97.19 97 ALA A CA 1
ATOM 756 C C . ALA A 1 97 ? 7.611 -2.585 6.544 1.00 97.19 97 ALA A C 1
ATOM 758 O O . ALA A 1 97 ? 6.734 -1.776 6.857 1.00 97.19 97 ALA A O 1
ATOM 759 N N . GLU A 1 98 ? 8.757 -2.689 7.221 1.00 97.88 98 GLU A N 1
ATOM 760 C CA . GLU A 1 98 ? 9.148 -1.806 8.326 1.00 97.88 98 GLU A CA 1
ATOM 761 C C . GLU A 1 98 ? 9.355 -0.362 7.854 1.00 97.88 98 GLU A C 1
ATOM 763 O O . GLU A 1 98 ? 8.863 0.567 8.491 1.00 97.88 98 GLU A O 1
ATOM 768 N N . GLU A 1 99 ? 10.015 -0.167 6.714 1.00 98.50 99 GLU A N 1
ATOM 769 C CA . GLU A 1 99 ? 10.210 1.142 6.095 1.00 98.50 99 GLU A CA 1
ATOM 770 C C . GLU A 1 99 ? 8.872 1.787 5.726 1.00 98.50 99 GLU A C 1
ATOM 772 O O . GLU A 1 99 ? 8.601 2.919 6.131 1.00 98.50 99 GLU A O 1
ATOM 777 N N . PHE A 1 100 ? 7.984 1.044 5.057 1.00 98.62 100 PHE A N 1
ATOM 778 C CA . PHE A 1 100 ? 6.626 1.502 4.762 1.00 98.62 100 PHE A CA 1
ATOM 779 C C . PHE A 1 100 ? 5.882 1.934 6.036 1.00 98.62 100 PHE A C 1
ATOM 781 O O . PHE A 1 100 ? 5.250 2.992 6.068 1.00 98.62 100 PHE A O 1
ATOM 788 N N . LYS A 1 101 ? 5.992 1.150 7.116 1.00 98.69 101 LYS A N 1
ATOM 789 C CA . LYS A 1 101 ? 5.382 1.470 8.412 1.00 98.69 101 LYS A CA 1
ATOM 790 C C . LYS A 1 101 ? 5.937 2.759 9.021 1.00 98.69 101 LYS A C 1
ATOM 792 O O . LYS A 1 101 ? 5.148 3.584 9.487 1.00 98.69 101 LYS A O 1
ATOM 797 N N . GLU A 1 102 ? 7.255 2.952 9.019 1.00 98.69 102 GLU A N 1
ATOM 798 C CA . GLU A 1 102 ? 7.871 4.170 9.557 1.00 98.69 102 GLU A CA 1
ATOM 799 C C . GLU A 1 102 ? 7.521 5.409 8.723 1.00 98.69 102 GLU A C 1
ATOM 801 O O . GLU A 1 102 ? 7.228 6.458 9.298 1.00 98.69 102 GLU A O 1
ATOM 806 N N . LEU A 1 103 ? 7.441 5.292 7.394 1.00 98.69 103 LEU A N 1
ATOM 807 C CA . LEU A 1 103 ? 6.968 6.375 6.527 1.00 98.69 103 LEU A CA 1
ATOM 808 C C . LEU A 1 103 ? 5.507 6.728 6.832 1.00 98.69 103 LEU A C 1
ATOM 810 O O . LEU A 1 103 ? 5.197 7.882 7.130 1.00 98.69 103 LEU A O 1
ATOM 814 N N . CYS A 1 104 ? 4.609 5.740 6.859 1.00 98.62 104 CYS A N 1
ATOM 815 C CA . CYS A 1 104 ? 3.189 5.934 7.172 1.00 98.62 104 CYS A CA 1
ATOM 816 C C . CYS A 1 104 ? 2.948 6.587 8.539 1.00 98.62 104 CYS A C 1
ATOM 818 O O . CYS A 1 104 ? 2.033 7.402 8.683 1.00 98.62 104 CYS A O 1
ATOM 820 N N . LYS A 1 105 ? 3.791 6.285 9.531 1.00 98.12 105 LYS A N 1
ATOM 821 C CA . LYS A 1 105 ? 3.735 6.892 10.865 1.00 98.12 105 LYS A CA 1
ATOM 822 C C . LYS A 1 105 ? 3.917 8.411 10.831 1.00 98.12 105 LYS A C 1
ATOM 824 O O . LYS A 1 105 ? 3.301 9.098 11.643 1.00 98.12 105 LYS A O 1
ATOM 829 N N . THR A 1 106 ? 4.702 8.942 9.889 1.00 97.81 106 THR A N 1
ATOM 830 C CA . THR A 1 106 ? 4.894 10.397 9.724 1.00 97.81 106 THR A CA 1
ATOM 831 C C . THR A 1 106 ? 3.617 11.126 9.291 1.00 97.81 106 THR A C 1
ATOM 833 O O . THR A 1 106 ? 3.455 12.304 9.592 1.00 97.81 106 THR A O 1
ATOM 836 N N . GLU A 1 107 ? 2.673 10.404 8.679 1.00 97.06 107 GLU A N 1
ATOM 837 C CA . GLU A 1 107 ? 1.371 10.905 8.211 1.00 97.06 107 GLU A CA 1
ATOM 838 C C . GLU A 1 107 ? 0.200 10.411 9.082 1.00 97.06 107 GLU A C 1
ATOM 840 O O . GLU A 1 107 ? -0.968 10.606 8.744 1.00 97.06 107 GLU A O 1
ATOM 845 N N . GLY A 1 108 ?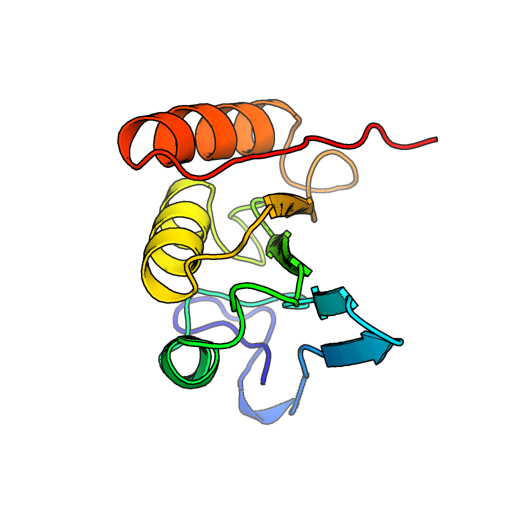 0.485 9.742 10.206 1.00 97.38 108 GLY A N 1
ATOM 846 C CA . GLY A 1 108 ? -0.545 9.199 11.096 1.00 97.38 108 GLY A CA 1
ATOM 847 C C . GLY A 1 108 ? -1.376 8.063 10.485 1.00 97.38 108 GLY A C 1
ATOM 848 O O . GLY A 1 108 ? -2.499 7.82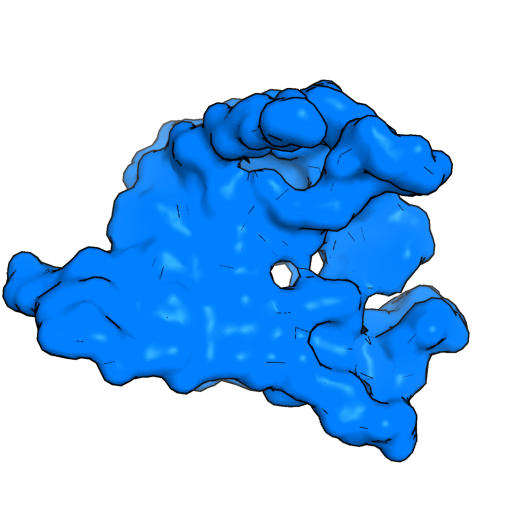2 10.926 1.00 97.38 108 GLY A O 1
ATOM 849 N N . ILE A 1 109 ? -0.851 7.368 9.472 1.00 98.38 109 ILE A N 1
ATOM 850 C CA . ILE A 1 109 ? -1.503 6.205 8.860 1.00 98.38 109 ILE A CA 1
ATOM 851 C C . ILE A 1 109 ? -1.164 4.963 9.693 1.00 98.38 109 ILE A C 1
ATOM 853 O O . ILE A 1 109 ? 0.007 4.635 9.886 1.00 98.38 109 ILE A O 1
ATOM 857 N N . ASN A 1 110 ? -2.186 4.251 10.175 1.00 98.25 110 ASN A N 1
ATOM 858 C CA . ASN A 1 110 ? -1.986 3.016 10.933 1.00 98.25 110 ASN A CA 1
ATOM 859 C C . ASN A 1 110 ? -1.526 1.887 10.008 1.00 98.25 110 ASN A C 1
ATOM 861 O O . ASN A 1 110 ? -2.157 1.633 8.979 1.00 98.25 110 ASN A O 1
ATOM 865 N N . VAL A 1 111 ? -0.471 1.177 10.412 1.00 98.69 111 VAL A N 1
ATOM 866 C CA . VAL A 1 111 ? 0.079 0.046 9.660 1.00 98.69 111 VAL A CA 1
ATOM 867 C C . VAL A 1 111 ? 0.200 -1.187 10.544 1.00 98.69 111 VAL A C 1
ATOM 869 O O . VAL A 1 111 ? 0.831 -1.142 11.605 1.00 98.69 111 VAL A O 1
ATOM 872 N N . GLU A 1 112 ? -0.351 -2.299 10.066 1.00 98.25 112 GLU A N 1
ATOM 873 C CA . GLU A 1 112 ? -0.186 -3.620 10.668 1.00 98.25 112 GLU A CA 1
ATOM 874 C C . GLU A 1 112 ? 0.635 -4.512 9.738 1.00 98.25 112 GLU A C 1
ATOM 876 O O . GLU A 1 112 ? 0.245 -4.766 8.601 1.00 98.25 112 GLU A O 1
ATOM 881 N N . ILE A 1 113 ? 1.785 -4.981 10.225 1.00 97.12 113 ILE A N 1
ATOM 882 C CA . ILE A 1 113 ? 2.605 -5.978 9.534 1.00 97.12 113 ILE A CA 1
ATOM 883 C C . ILE A 1 113 ? 2.146 -7.337 10.053 1.00 97.12 113 ILE A C 1
ATOM 885 O O . ILE A 1 113 ?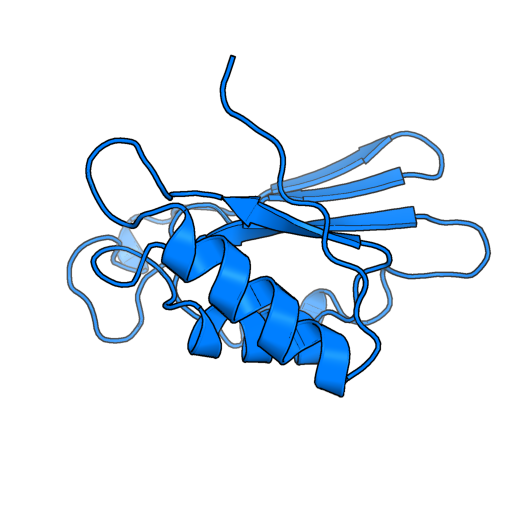 2.276 -7.608 11.246 1.00 97.12 113 ILE A O 1
ATOM 889 N N . LEU A 1 114 ? 1.584 -8.159 9.172 1.00 94.00 114 LEU A N 1
ATOM 890 C CA . LEU A 1 114 ? 1.158 -9.513 9.508 1.00 94.00 114 LEU A CA 1
ATOM 891 C C . LEU A 1 114 ? 2.288 -10.486 9.170 1.00 94.00 114 LEU A C 1
ATOM 893 O O . LEU A 1 114 ? 2.794 -10.477 8.047 1.00 94.00 114 LEU A O 1
ATOM 897 N N . GLU A 1 115 ? 2.700 -11.299 10.140 1.00 80.12 115 GLU A N 1
ATOM 898 C CA . GLU A 1 115 ? 3.693 -12.346 9.904 1.00 80.12 115 GLU A CA 1
ATOM 899 C C . GLU A 1 115 ? 3.103 -13.463 9.038 1.00 80.12 115 GLU A C 1
ATOM 901 O O . GLU A 1 115 ? 1.901 -13.737 9.057 1.00 80.12 115 GLU A O 1
ATOM 906 N N . LYS A 1 116 ? 3.969 -14.091 8.244 1.00 65.69 116 LYS A N 1
ATOM 907 C CA . LYS A 1 116 ? 3.612 -15.244 7.424 1.00 65.69 116 LYS A CA 1
ATOM 908 C C . LYS A 1 116 ? 3.573 -16.471 8.339 1.00 65.69 116 LYS A C 1
ATOM 910 O O . LYS A 1 116 ? 4.566 -16.727 9.017 1.00 65.69 116 LYS A O 1
ATOM 915 N N . GLU A 1 117 ? 2.449 -17.184 8.365 1.00 51.91 117 GLU A N 1
ATOM 916 C CA . GLU A 1 117 ? 2.366 -18.517 8.988 1.00 51.91 117 GLU A CA 1
ATOM 917 C C . GLU A 1 117 ? 3.263 -19.539 8.272 1.00 51.91 117 GLU A C 1
ATOM 919 O O . GLU A 1 117 ? 3.425 -19.434 7.028 1.00 51.91 117 GLU A O 1
#

Sequence (117 aa):
SAYNIDKPFHPKEEGLVGYLIKINEVIIYHAGDTDLIPEMQKLTGYNQQDKKFIALLPVGGRFTMSAEEAFEAAKIIKPTIAIPIHWGSIIGSIKDAEEFKELCKTEGINVEILEKE

Foldseek 3Di:
DAAEDPAPQGHVVVVDDWDWDDDPQETETERPAHFQDPCLLVLAPQDDPSHAYEYEAEQQVRRHNNLVRSLVSCVSNVGQEYEYDNDDDPTHHVVRLVSNCVSNVVVVHHYDYDDDD

Secondary structure (DSSP, 8-state):
----SS-SSS-GGG----EEEEETTEEEEE--S----GGGGGGTT--BTTBEEEEEEE--SSSS--HHHHHHHHHHH--SEEEEES-SSSS--HHHHHHHHHHHHHTT--B--PPP-

Radius of gyration: 13.31 Å; chains: 1; bounding box: 33×29×32 Å